Protein AF-A0A099P1V8-F1 (afdb_monomer_lite)

Foldseek 3Di:
DDPPPPPVLPALQKWKKKKKKKWAAADPPQGTFIKIKMWTGHGPDQFIKIWIWGDHPVPPDDIDIDIDTHGVVVVSVVSVVCNVVVVVVDDCPPPDDADRTIDIDMDIDIGDPPPD

Sequence (116 aa):
MSDSFDLNVGSTDTEFYLRFYSGGYKDNVHGHEFLEFDIRHNPGDKFATLRYANQTNYRNEELIRKEVCISLLVLEEILCIVKESQILLESDVFWPKAERESKQEIEIRCGNKKRY

Secondary structure (DSSP, 8-state):
--------TT-TTS-EEEEEEEE----SSS---EEEEEEEE-TT-SSEEEEEEEE--GGGPPPEEEEEEE-HHHHHHHHHHHHHTTGGG--GGGSPPPPSS-EEEEEEEES-----

Structure (mmCIF, N/CA/C/O backbone):
data_AF-A0A099P1V8-F1
#
_entry.id   AF-A0A099P1V8-F1
#
loop_
_atom_site.group_PDB
_atom_site.id
_atom_site.type_symbol
_atom_site.label_atom_id
_atom_site.label_alt_id
_atom_site.label_comp_id
_atom_site.label_asym_id
_atom_site.label_entity_id
_atom_site.label_seq_id
_atom_site.pdbx_PDB_ins_code
_atom_site.Cartn_x
_atom_sit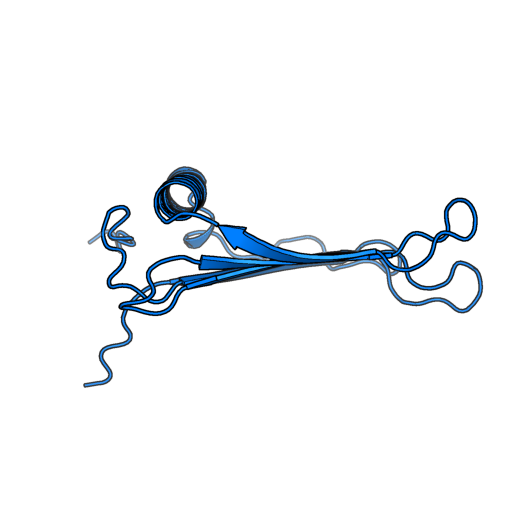e.Cartn_y
_atom_site.Cartn_z
_atom_site.occupancy
_atom_site.B_iso_or_equiv
_atom_site.auth_seq_id
_atom_site.auth_comp_id
_atom_site.auth_asym_id
_atom_site.auth_atom_id
_atom_site.pdbx_PDB_model_num
ATOM 1 N N . MET A 1 1 ? 14.546 6.568 25.897 1.00 36.88 1 MET A N 1
ATOM 2 C CA . MET A 1 1 ? 13.095 6.710 25.678 1.00 36.88 1 MET A CA 1
ATOM 3 C C . MET A 1 1 ? 12.863 6.217 24.272 1.00 36.88 1 MET A C 1
ATOM 5 O O . MET A 1 1 ? 13.328 6.861 23.348 1.00 36.88 1 MET A O 1
ATOM 9 N N . SER A 1 2 ? 12.370 4.990 24.133 1.00 39.12 2 SER A N 1
ATOM 10 C CA . SER A 1 2 ? 12.070 4.401 22.830 1.00 39.12 2 SER A CA 1
ATOM 11 C C . SER A 1 2 ? 10.878 5.149 22.252 1.00 39.12 2 SER A C 1
ATOM 13 O O . SER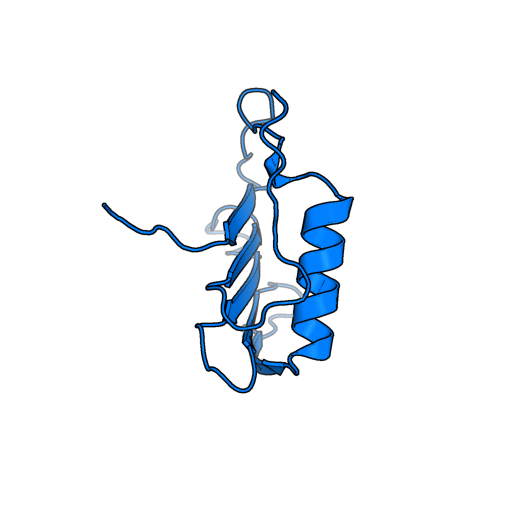 A 1 2 ? 9.818 5.141 22.880 1.00 39.12 2 SER A O 1
ATOM 15 N N . ASP A 1 3 ? 11.054 5.784 21.097 1.00 42.53 3 ASP A N 1
ATOM 16 C CA . ASP A 1 3 ? 9.951 6.274 20.274 1.00 42.53 3 ASP A CA 1
ATOM 17 C C . ASP A 1 3 ? 9.179 5.049 19.763 1.00 42.53 3 ASP A C 1
ATOM 19 O O . ASP A 1 3 ? 9.376 4.556 18.656 1.00 42.53 3 ASP A O 1
ATOM 23 N N . SER A 1 4 ? 8.363 4.474 20.647 1.00 47.19 4 SER A N 1
ATOM 24 C CA . SER A 1 4 ? 7.374 3.467 20.300 1.00 47.19 4 SER A CA 1
ATOM 25 C C . SER A 1 4 ? 6.379 4.164 19.392 1.00 47.19 4 SER A C 1
ATOM 27 O O . SER A 1 4 ? 5.669 5.073 19.830 1.00 47.19 4 SER A O 1
ATOM 29 N N . PHE A 1 5 ? 6.336 3.770 18.121 1.00 56.81 5 PHE A N 1
ATOM 30 C CA . PHE A 1 5 ? 5.177 4.054 17.293 1.00 56.81 5 PHE A CA 1
ATOM 31 C C . PHE A 1 5 ? 4.005 3.295 17.911 1.00 56.81 5 PHE A C 1
ATOM 33 O O . PHE A 1 5 ? 3.738 2.140 17.576 1.00 56.81 5 PHE A O 1
ATOM 40 N N . ASP A 1 6 ? 3.299 3.954 18.827 1.00 55.09 6 ASP A N 1
ATOM 41 C CA . ASP A 1 6 ? 1.997 3.516 19.307 1.00 55.09 6 ASP A CA 1
ATOM 42 C C . ASP A 1 6 ? 0.988 3.762 18.182 1.00 55.09 6 ASP A C 1
ATOM 44 O O . ASP A 1 6 ? 0.096 4.608 18.257 1.00 55.09 6 ASP A O 1
ATOM 48 N N . LEU A 1 7 ? 1.141 2.998 17.096 1.00 59.19 7 LEU A N 1
ATOM 49 C CA . LEU A 1 7 ? 0.016 2.624 16.266 1.00 59.19 7 LEU A CA 1
ATOM 50 C C . LEU A 1 7 ? -0.995 2.031 17.234 1.00 59.19 7 LEU A C 1
ATOM 52 O O . LEU A 1 7 ? -0.788 0.948 17.797 1.00 59.19 7 LEU A O 1
ATOM 56 N N . ASN A 1 8 ? -2.053 2.785 17.496 1.00 60.72 8 ASN A N 1
ATOM 57 C CA . ASN A 1 8 ? -3.173 2.288 18.258 1.00 60.72 8 ASN A CA 1
ATOM 58 C C . ASN A 1 8 ? -3.917 1.325 17.326 1.00 60.72 8 ASN A C 1
ATOM 60 O O . ASN A 1 8 ? -4.872 1.707 16.659 1.00 60.72 8 ASN A O 1
ATOM 64 N N . VAL A 1 9 ? -3.392 0.096 17.217 1.00 52.91 9 VAL A N 1
ATOM 65 C CA . VAL A 1 9 ? -3.807 -0.955 16.264 1.00 52.91 9 VAL A CA 1
ATOM 66 C C . VAL A 1 9 ? -5.287 -1.346 16.421 1.00 52.91 9 VAL A C 1
ATOM 68 O O . VAL A 1 9 ? -5.818 -2.047 15.576 1.00 52.91 9 VAL A O 1
ATOM 71 N N . GLY A 1 10 ? -5.991 -0.842 17.438 1.00 50.97 10 GLY A N 1
ATOM 72 C CA . GLY A 1 10 ? -7.428 -1.057 17.634 1.00 50.97 10 GLY A CA 1
ATOM 73 C C . GLY A 1 10 ? -8.311 0.186 17.503 1.00 50.97 10 GLY A C 1
ATOM 74 O O . GLY A 1 10 ? -9.476 0.121 17.877 1.00 50.97 1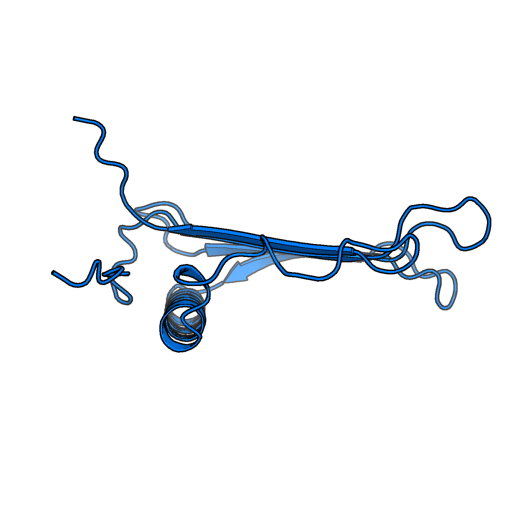0 GLY A O 1
ATOM 75 N N . SER A 1 11 ? -7.791 1.333 17.052 1.00 59.81 11 SER A N 1
ATOM 76 C CA . SER A 1 11 ? -8.586 2.560 16.937 1.00 59.81 11 SER A CA 1
ATOM 77 C C . SER A 1 11 ? -8.812 2.918 15.472 1.00 59.81 11 SER A C 1
ATOM 79 O O . SER A 1 11 ? -7.988 3.563 14.821 1.00 59.81 11 SER A O 1
ATOM 81 N N . THR A 1 12 ? -10.005 2.581 14.985 1.00 62.59 12 THR A N 1
ATOM 82 C CA . THR A 1 12 ? -10.605 3.099 13.740 1.00 62.59 12 THR A CA 1
ATOM 83 C C . THR A 1 12 ? -10.870 4.617 13.796 1.00 62.59 12 THR A C 1
ATOM 85 O O . THR A 1 12 ? -11.531 5.181 12.930 1.00 62.59 12 THR A O 1
ATOM 88 N N . ASP A 1 13 ? -10.373 5.303 14.831 1.00 71.69 13 ASP A N 1
ATOM 89 C CA . ASP A 1 13 ? -10.398 6.761 14.972 1.00 71.69 13 ASP A CA 1
ATOM 90 C C . ASP A 1 13 ? -9.099 7.409 14.468 1.00 71.69 13 ASP A C 1
ATOM 92 O O . ASP A 1 13 ? -8.823 8.575 14.765 1.00 71.69 13 ASP A O 1
ATOM 96 N N . THR A 1 14 ? -8.266 6.663 13.738 1.00 77.12 14 THR A N 1
ATOM 97 C CA . THR A 1 14 ? -6.987 7.150 13.219 1.00 77.12 14 THR A CA 1
ATOM 98 C C . THR A 1 14 ? -6.965 7.155 11.697 1.00 77.12 14 THR A C 1
ATOM 100 O O . THR A 1 14 ? -7.436 6.229 11.043 1.00 77.12 14 THR A O 1
ATOM 103 N N . GLU A 1 15 ? -6.419 8.230 11.123 1.00 88.75 15 GLU A N 1
ATOM 104 C CA . GLU A 1 15 ? -6.168 8.300 9.685 1.00 88.75 15 GLU A CA 1
ATOM 105 C C . GLU A 1 15 ? -5.085 7.282 9.311 1.00 88.75 15 GLU A C 1
ATOM 107 O O . GLU A 1 15 ? -4.014 7.230 9.935 1.00 88.75 15 GLU A O 1
ATOM 112 N N . PHE A 1 16 ? -5.370 6.487 8.281 1.00 91.75 16 PHE A N 1
ATOM 113 C CA . PHE A 1 16 ? -4.441 5.505 7.746 1.00 91.75 16 PHE A CA 1
ATOM 114 C C . PHE A 1 16 ? -4.389 5.558 6.224 1.00 91.75 16 PHE A C 1
ATOM 116 O O . PHE A 1 16 ? -5.410 5.573 5.528 1.00 91.75 16 PHE A O 1
ATOM 123 N N . TYR A 1 17 ? -3.164 5.531 5.713 1.00 95.19 17 TYR A N 1
ATOM 124 C CA . TYR A 1 17 ? -2.877 5.403 4.301 1.00 95.19 17 TYR A CA 1
ATOM 125 C C . TYR A 1 17 ? -1.696 4.468 4.088 1.00 95.19 17 TYR A C 1
ATOM 127 O O . TYR A 1 17 ? -0.641 4.639 4.696 1.00 95.19 17 TYR A O 1
ATOM 135 N N . LEU A 1 18 ? -1.864 3.521 3.175 1.00 96.69 18 LEU A N 1
ATOM 136 C CA . LEU A 1 18 ? -0.789 2.679 2.677 1.00 96.69 18 LEU A CA 1
ATOM 137 C C . LEU A 1 18 ? -0.877 2.634 1.159 1.00 96.69 18 LEU A C 1
ATOM 139 O O . LEU A 1 18 ? -1.953 2.400 0.619 1.00 96.69 18 LEU A O 1
ATOM 143 N N . ARG A 1 19 ? 0.247 2.824 0.475 1.00 98.50 19 ARG A N 1
ATOM 144 C CA . ARG A 1 19 ? 0.379 2.616 -0.966 1.00 98.50 19 ARG A CA 1
ATOM 145 C C . ARG A 1 19 ? 1.606 1.771 -1.240 1.00 98.50 19 ARG A C 1
ATOM 147 O O . ARG A 1 19 ? 2.672 2.023 -0.683 1.00 98.50 19 ARG A O 1
ATOM 154 N N . PHE A 1 20 ? 1.450 0.807 -2.130 1.00 98.31 20 PHE A N 1
ATOM 155 C CA . PHE A 1 20 ? 2.546 0.028 -2.671 1.00 98.31 20 PHE A CA 1
ATOM 156 C C . PHE A 1 20 ? 2.506 0.091 -4.190 1.00 98.31 20 PHE A C 1
ATOM 158 O O . PHE A 1 20 ? 1.455 -0.120 -4.794 1.00 98.31 20 PHE A O 1
ATOM 165 N N . TYR A 1 21 ? 3.660 0.348 -4.790 1.00 97.19 21 TYR A N 1
ATOM 166 C CA . TYR A 1 21 ? 3.871 0.312 -6.228 1.00 97.19 21 TYR A CA 1
ATOM 167 C C . TYR A 1 21 ? 5.065 -0.588 -6.534 1.00 97.19 21 TYR A C 1
ATOM 169 O O . TYR A 1 21 ? 6.119 -0.476 -5.909 1.00 97.19 21 TYR A O 1
ATOM 177 N N . SER A 1 22 ? 4.917 -1.439 -7.542 1.00 94.75 22 SER A N 1
ATOM 178 C CA . SER A 1 22 ? 6.001 -2.213 -8.133 1.00 94.75 22 SER A CA 1
ATOM 179 C C . SER A 1 22 ? 5.864 -2.164 -9.643 1.00 94.75 22 SER A C 1
ATOM 181 O O . SER A 1 22 ? 4.853 -2.600 -10.186 1.00 94.75 22 SER A O 1
ATOM 183 N N . GLY A 1 23 ? 6.873 -1.659 -10.338 1.00 92.88 23 GLY A N 1
ATOM 184 C CA . GLY A 1 23 ? 6.844 -1.583 -11.792 1.00 92.88 23 GLY A CA 1
ATOM 185 C C . GLY A 1 23 ? 8.131 -1.035 -12.381 1.00 92.88 23 GLY A C 1
ATOM 186 O O . GLY A 1 23 ? 8.938 -0.417 -11.687 1.00 92.88 23 GLY A O 1
ATOM 187 N N . GLY A 1 24 ? 8.314 -1.261 -13.675 1.00 84.56 24 GLY A N 1
ATOM 188 C CA . GLY A 1 24 ? 9.438 -0.712 -14.428 1.00 84.56 24 GLY A CA 1
ATOM 189 C C . GLY A 1 24 ? 9.192 0.731 -14.859 1.00 84.56 24 GLY A C 1
ATOM 190 O O . GLY A 1 24 ? 8.108 1.295 -14.676 1.00 84.56 24 GLY A O 1
ATOM 191 N N . TYR A 1 25 ? 10.201 1.341 -15.476 1.00 77.88 25 TYR A N 1
ATOM 192 C CA . TYR A 1 25 ? 9.972 2.551 -16.254 1.00 77.88 25 TYR A CA 1
ATOM 193 C C . TYR A 1 25 ? 9.118 2.208 -17.473 1.00 77.88 25 TYR A C 1
ATOM 195 O O . TYR A 1 25 ? 9.236 1.132 -18.051 1.00 77.88 25 TYR A O 1
ATOM 203 N N . LYS A 1 26 ? 8.287 3.159 -17.899 1.00 76.00 26 LYS A N 1
ATOM 204 C CA . LYS A 1 26 ? 7.627 3.064 -19.197 1.00 76.00 26 LYS A CA 1
ATOM 205 C C . LYS A 1 26 ? 8.687 3.129 -20.293 1.00 76.00 26 LYS A C 1
ATOM 207 O O . LYS A 1 26 ? 9.319 4.174 -20.465 1.00 76.00 26 LYS A O 1
ATOM 212 N N . ASP A 1 27 ? 8.860 2.041 -21.029 1.00 74.62 27 ASP A N 1
ATOM 213 C CA . ASP A 1 27 ? 9.677 2.023 -22.234 1.00 74.62 27 ASP A CA 1
ATOM 214 C C . ASP A 1 27 ? 8.785 2.053 -23.496 1.00 74.62 27 ASP A C 1
ATOM 216 O O . ASP A 1 27 ? 7.556 1.946 -23.435 1.00 74.62 27 ASP A O 1
ATOM 220 N N . ASN A 1 28 ? 9.409 2.265 -24.656 1.00 70.62 28 ASN A N 1
ATOM 221 C CA . ASN A 1 28 ? 8.705 2.317 -25.941 1.00 70.62 28 ASN A CA 1
ATOM 222 C C . ASN A 1 28 ? 8.542 0.935 -26.603 1.00 70.62 28 ASN A C 1
ATOM 224 O O . ASN A 1 28 ? 7.919 0.857 -27.658 1.00 70.62 28 ASN A O 1
ATOM 228 N N . VAL A 1 29 ? 9.146 -0.123 -26.048 1.00 72.81 29 VAL A N 1
ATOM 229 C CA . VAL A 1 29 ? 9.274 -1.446 -26.691 1.00 72.81 29 VAL A CA 1
ATOM 230 C C . VAL A 1 29 ? 8.380 -2.477 -26.004 1.00 72.81 29 VAL A C 1
ATOM 232 O O . VAL A 1 29 ? 7.593 -3.149 -26.662 1.00 72.81 29 VAL A O 1
ATOM 235 N N . HIS A 1 30 ? 8.480 -2.567 -24.686 1.00 69.25 30 HIS A N 1
ATOM 236 C CA . HIS A 1 30 ? 7.729 -3.430 -23.787 1.00 69.25 30 HIS A CA 1
ATOM 237 C C . HIS A 1 30 ? 6.623 -2.686 -23.035 1.00 69.25 30 HIS A C 1
ATOM 239 O O . HIS A 1 30 ? 5.852 -3.340 -22.351 1.00 69.25 30 HIS A O 1
ATOM 245 N N . GLY A 1 31 ? 6.501 -1.360 -23.154 1.00 80.06 31 GLY A N 1
ATOM 246 C CA . GLY A 1 31 ? 5.425 -0.581 -22.541 1.00 80.06 31 GLY A CA 1
ATOM 247 C C . GLY A 1 31 ? 5.667 -0.286 -21.058 1.00 80.06 31 GLY A C 1
ATOM 248 O O . GLY A 1 31 ? 6.797 -0.083 -20.624 1.00 80.06 31 GLY A O 1
ATOM 249 N N . HIS A 1 32 ? 4.594 -0.179 -20.269 1.00 87.50 32 HIS A N 1
ATOM 250 C CA . HIS A 1 32 ? 4.683 0.051 -18.822 1.00 87.50 32 HIS A CA 1
ATOM 251 C C . HIS A 1 32 ? 3.945 -1.053 -18.079 1.00 87.50 32 HIS A C 1
ATOM 253 O O . HIS A 1 32 ? 2.718 -1.063 -18.088 1.00 87.50 32 HIS A O 1
ATOM 259 N N . GLU A 1 33 ? 4.692 -1.965 -17.461 1.00 89.81 33 GLU A N 1
ATOM 260 C CA . GLU A 1 33 ? 4.136 -2.983 -16.570 1.00 89.81 33 GLU A CA 1
ATOM 261 C C . GLU A 1 33 ? 4.270 -2.538 -15.118 1.00 89.81 33 GLU A C 1
ATOM 263 O O . GLU A 1 33 ? 5.344 -2.106 -14.677 1.00 89.81 33 GLU A O 1
ATOM 268 N N . PHE A 1 34 ? 3.168 -2.625 -14.379 1.00 93.31 34 PHE A N 1
ATOM 269 C CA . PHE A 1 34 ? 3.145 -2.274 -12.969 1.00 93.31 34 PHE A CA 1
ATOM 270 C C . PHE A 1 34 ? 1.992 -2.946 -12.229 1.00 93.31 34 PHE A C 1
ATOM 272 O O . PHE A 1 34 ? 0.937 -3.237 -12.789 1.00 93.31 34 PHE A O 1
ATOM 279 N N . LEU A 1 35 ? 2.185 -3.088 -10.925 1.00 95.69 35 LEU A N 1
ATOM 280 C CA . LEU A 1 35 ? 1.163 -3.391 -9.942 1.00 95.69 35 LEU A CA 1
ATOM 281 C C . LEU A 1 35 ? 1.171 -2.277 -8.898 1.00 95.69 35 LEU A C 1
ATOM 283 O O . LEU A 1 35 ? 2.217 -1.932 -8.349 1.00 95.69 35 LEU A O 1
ATOM 287 N N . GLU A 1 36 ? 0.000 -1.725 -8.616 1.00 98.00 36 GLU A N 1
ATOM 288 C CA . GLU A 1 36 ? -0.191 -0.718 -7.583 1.00 98.00 36 GLU A CA 1
ATOM 289 C C . GLU A 1 36 ? -1.450 -1.022 -6.779 1.00 98.00 36 GLU A C 1
ATOM 291 O O . GLU A 1 36 ? -2.490 -1.394 -7.327 1.00 98.00 36 GLU A O 1
ATOM 296 N N . PHE A 1 37 ? -1.368 -0.831 -5.468 1.00 98.56 37 PHE A N 1
ATOM 297 C CA . PHE A 1 37 ? -2.554 -0.747 -4.636 1.00 98.56 37 PHE A CA 1
ATOM 298 C C . PHE A 1 37 ? -2.401 0.324 -3.569 1.00 98.56 37 PHE A C 1
ATOM 300 O O . PHE A 1 37 ? -1.297 0.613 -3.104 1.00 98.56 37 PHE A O 1
ATOM 307 N N . ASP A 1 38 ? -3.531 0.890 -3.160 1.00 98.50 38 ASP A N 1
ATOM 308 C CA . ASP A 1 38 ? -3.590 1.764 -2.003 1.00 98.50 38 ASP A CA 1
ATOM 309 C C . ASP A 1 38 ? -4.808 1.487 -1.130 1.00 98.50 38 ASP A C 1
ATOM 311 O O . ASP A 1 38 ? -5.878 1.118 -1.616 1.00 98.50 38 ASP A O 1
ATOM 315 N N . ILE A 1 39 ? -4.616 1.665 0.172 1.00 97.94 39 ILE A N 1
ATOM 316 C CA . ILE A 1 39 ? -5.624 1.519 1.214 1.00 97.94 39 ILE A CA 1
ATOM 317 C C . ILE A 1 39 ? -5.742 2.857 1.927 1.00 97.94 39 ILE A C 1
ATOM 319 O O . ILE A 1 39 ? -4.739 3.432 2.349 1.00 97.94 39 ILE A O 1
ATOM 323 N N . ARG A 1 40 ? -6.973 3.349 2.055 1.00 96.12 40 ARG A N 1
ATOM 324 C CA . ARG A 1 40 ? -7.302 4.628 2.693 1.00 96.12 40 ARG A CA 1
ATOM 325 C C . ARG A 1 40 ? -8.403 4.444 3.718 1.00 96.12 40 ARG A C 1
ATOM 327 O O . ARG A 1 40 ? -9.432 3.842 3.412 1.00 96.12 40 ARG A O 1
ATOM 334 N N . HIS A 1 41 ? -8.210 5.024 4.890 1.00 94.44 41 HIS A N 1
ATOM 335 C CA . HIS A 1 41 ? -9.215 5.096 5.938 1.00 94.44 41 HIS A CA 1
ATOM 336 C C . HIS A 1 41 ? -9.129 6.449 6.644 1.00 94.44 41 HIS A C 1
ATOM 338 O O . HIS A 1 41 ? -8.040 6.854 7.058 1.00 94.44 41 HIS A O 1
ATOM 344 N N . ASN A 1 42 ? -10.263 7.139 6.779 1.00 91.12 42 ASN A N 1
ATOM 345 C CA . ASN A 1 42 ? -10.359 8.357 7.575 1.00 91.12 42 ASN A CA 1
ATOM 346 C C . ASN A 1 42 ? -11.079 8.073 8.902 1.00 91.12 42 ASN A C 1
ATOM 348 O O . ASN A 1 42 ? -11.945 7.195 8.954 1.00 91.12 42 ASN A O 1
ATOM 352 N N . PRO A 1 43 ? -10.796 8.857 9.958 1.00 87.81 43 PRO A N 1
ATOM 353 C CA . PRO A 1 43 ? -11.508 8.744 11.224 1.00 87.81 43 PRO A CA 1
ATOM 354 C C . PRO A 1 43 ? -13.026 8.867 11.048 1.00 87.81 43 PRO A C 1
ATOM 356 O O . PRO A 1 43 ? -13.519 9.822 10.445 1.00 87.81 43 PRO A O 1
ATOM 359 N N . GLY A 1 44 ? -13.768 7.915 11.615 1.00 86.94 44 GLY A N 1
ATOM 360 C CA . GLY A 1 44 ? -15.232 7.870 11.544 1.00 86.94 44 GLY A CA 1
ATOM 361 C C . GLY A 1 44 ? -15.799 7.149 10.315 1.00 86.94 44 GLY A C 1
ATOM 362 O O . GLY A 1 44 ? -17.017 6.956 10.243 1.00 86.94 44 GLY A O 1
ATOM 363 N N . ASP A 1 45 ? -14.954 6.705 9.379 1.00 91.62 45 ASP A N 1
ATOM 364 C CA . ASP A 1 45 ? -15.396 5.865 8.270 1.00 91.62 45 ASP A CA 1
ATOM 365 C C . ASP A 1 45 ? -15.812 4.4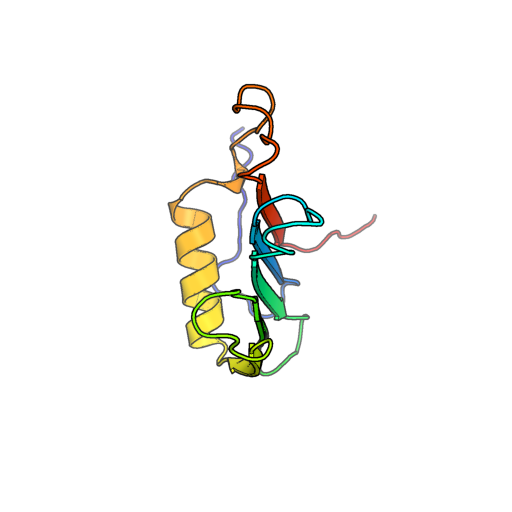72 8.776 1.00 91.62 45 ASP A C 1
ATOM 367 O O . ASP A 1 45 ? -15.198 3.880 9.661 1.00 91.62 45 ASP A O 1
ATOM 371 N N . LYS A 1 46 ? -16.863 3.901 8.179 1.00 93.44 46 LYS A N 1
ATOM 372 C CA . LYS A 1 46 ? -17.350 2.549 8.529 1.00 93.44 46 LYS A CA 1
ATOM 373 C C . LYS A 1 46 ? -16.558 1.421 7.858 1.00 93.44 46 LYS A C 1
ATOM 375 O O . LYS A 1 46 ? -16.801 0.250 8.138 1.00 93.44 46 LYS A O 1
ATOM 380 N N . PHE A 1 47 ? -15.685 1.768 6.919 1.00 94.31 47 PHE A N 1
ATOM 381 C CA . PHE A 1 47 ? -14.879 0.861 6.110 1.00 94.31 47 PHE A CA 1
ATOM 382 C C . PHE A 1 47 ? -13.615 1.588 5.640 1.00 94.31 47 PHE A C 1
ATOM 384 O O . PHE A 1 47 ? -13.526 2.813 5.728 1.00 94.31 47 PHE A O 1
ATOM 391 N N . ALA A 1 48 ? -12.645 0.846 5.113 1.00 95.75 48 ALA A N 1
ATOM 392 C CA . ALA A 1 48 ? -11.536 1.425 4.361 1.00 95.75 48 ALA A CA 1
ATOM 393 C C . ALA A 1 48 ? -11.748 1.198 2.862 1.00 95.75 48 ALA A C 1
ATOM 395 O O . ALA A 1 48 ? -12.406 0.241 2.450 1.00 95.75 48 ALA A O 1
ATOM 396 N N . THR A 1 49 ? -11.198 2.078 2.034 1.00 98.12 49 THR A N 1
ATOM 397 C CA . THR A 1 49 ? -11.220 1.91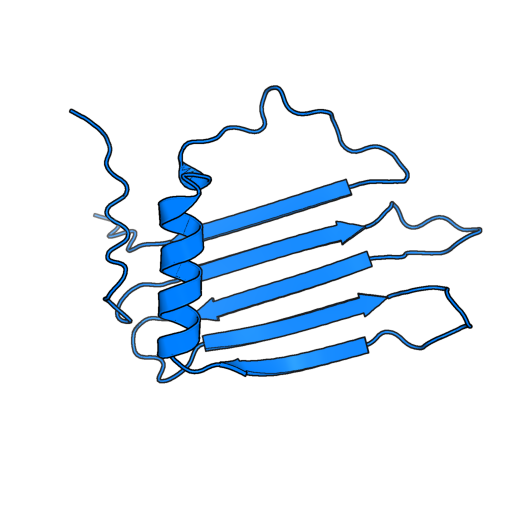9 0.577 1.00 98.12 49 THR A CA 1
ATOM 398 C C . THR A 1 49 ? -9.911 1.291 0.132 1.00 98.12 49 THR A C 1
ATOM 400 O O . THR A 1 49 ? -8.849 1.821 0.452 1.00 98.12 49 THR A O 1
ATOM 403 N N . LEU A 1 50 ? -9.986 0.190 -0.615 1.00 98.50 50 LEU A N 1
ATOM 404 C CA . LEU A 1 50 ? -8.851 -0.423 -1.297 1.00 98.50 50 LEU A CA 1
ATOM 405 C C . LEU A 1 50 ? -9.005 -0.208 -2.799 1.00 98.50 50 LEU A C 1
ATOM 407 O O . LEU A 1 50 ? -10.025 -0.574 -3.387 1.00 98.50 50 LEU A O 1
ATOM 411 N N . ARG A 1 51 ? -7.973 0.350 -3.425 1.00 98.69 51 ARG A N 1
ATOM 412 C CA . ARG A 1 51 ? -7.875 0.482 -4.880 1.00 98.69 51 ARG A CA 1
ATOM 413 C C . ARG A 1 51 ? -6.706 -0.338 -5.381 1.00 98.69 51 ARG A C 1
ATOM 415 O O . ARG A 1 51 ? -5.653 -0.367 -4.756 1.00 98.69 51 ARG A O 1
ATOM 422 N N . TYR A 1 52 ? -6.913 -1.001 -6.506 1.00 98.44 52 TYR A N 1
ATOM 423 C CA . TYR A 1 52 ? -5.950 -1.882 -7.143 1.00 98.44 52 TYR A CA 1
ATOM 424 C C . TYR A 1 52 ? -5.867 -1.555 -8.628 1.00 98.44 52 TYR A C 1
ATOM 426 O O . TYR A 1 52 ? -6.897 -1.417 -9.297 1.00 98.44 52 TYR A O 1
ATOM 434 N N . ALA A 1 53 ? -4.645 -1.469 -9.136 1.00 97.75 53 ALA A N 1
ATOM 435 C CA . ALA A 1 53 ? -4.334 -1.324 -10.542 1.00 97.75 53 ALA A CA 1
ATOM 436 C C . ALA A 1 53 ? -3.230 -2.315 -10.926 1.00 97.75 53 ALA A C 1
ATOM 438 O O . ALA A 1 53 ? -2.204 -2.401 -10.256 1.00 97.75 53 ALA A O 1
ATOM 439 N N . ASN A 1 54 ? -3.430 -3.051 -12.013 1.00 95.56 54 ASN A N 1
ATOM 440 C CA . ASN A 1 54 ? -2.413 -3.940 -12.562 1.00 95.56 54 ASN A CA 1
ATOM 441 C C . ASN A 1 54 ? -2.403 -3.844 -14.084 1.00 95.56 54 ASN A C 1
ATOM 443 O O . ASN A 1 54 ? -3.419 -4.111 -14.730 1.00 95.56 54 ASN A O 1
ATOM 447 N N . GLN A 1 55 ? -1.262 -3.423 -14.623 1.00 91.38 55 GLN A N 1
ATOM 448 C CA . GLN A 1 55 ? -0.984 -3.403 -16.047 1.00 91.38 55 GLN A CA 1
ATOM 449 C C . GLN A 1 55 ? 0.094 -4.431 -16.361 1.00 91.38 55 GLN A C 1
ATOM 451 O O . GLN A 1 55 ? 1.228 -4.306 -15.895 1.00 91.38 55 GLN A O 1
ATOM 456 N N . THR A 1 56 ? -0.244 -5.379 -17.225 1.00 85.81 56 THR A N 1
ATOM 457 C CA . THR A 1 56 ? 0.704 -6.338 -17.790 1.00 85.81 56 THR A CA 1
ATOM 458 C C . THR A 1 56 ? 0.573 -6.328 -19.300 1.00 85.81 56 THR A C 1
ATOM 460 O O . THR A 1 56 ? -0.537 -6.332 -19.821 1.00 85.81 56 THR A O 1
ATOM 463 N N . ASN A 1 57 ? 1.690 -6.402 -20.015 1.00 79.06 57 ASN A N 1
ATOM 464 C CA . ASN A 1 57 ? 1.697 -6.578 -21.467 1.00 79.06 57 ASN A CA 1
ATOM 465 C C . ASN A 1 57 ? 1.634 -8.060 -21.862 1.00 79.06 57 ASN A C 1
ATOM 467 O O . ASN A 1 57 ? 1.630 -8.411 -23.044 1.00 79.06 57 ASN A O 1
ATOM 471 N N . TYR A 1 58 ? 1.527 -8.950 -20.872 1.00 73.50 58 TYR A N 1
ATOM 472 C CA . TYR A 1 58 ? 1.192 -10.343 -21.093 1.00 73.50 58 TYR A CA 1
ATOM 473 C C . TYR A 1 58 ? -0.165 -10.458 -21.802 1.00 73.50 58 TYR A C 1
ATOM 475 O O . TYR A 1 58 ? -1.178 -9.937 -21.343 1.00 73.50 58 TYR A O 1
ATOM 483 N N . ARG A 1 59 ? -0.169 -11.145 -22.952 1.00 77.31 59 ARG A N 1
ATOM 484 C CA . ARG A 1 59 ? -1.368 -11.472 -23.750 1.00 77.31 59 ARG A CA 1
ATOM 485 C C . ARG A 1 59 ? -2.225 -10.281 -24.203 1.00 77.31 59 ARG A C 1
ATOM 487 O O . ARG A 1 59 ? -3.380 -10.494 -24.561 1.00 77.31 59 ARG A O 1
ATOM 494 N N . ASN A 1 60 ? -1.664 -9.071 -24.273 1.00 73.94 60 ASN A N 1
ATOM 495 C CA . ASN A 1 60 ? -2.415 -7.850 -24.600 1.00 73.94 60 ASN A CA 1
ATOM 496 C C . ASN A 1 60 ? -3.653 -7.662 -23.703 1.00 73.94 60 ASN A C 1
ATOM 498 O O . ASN A 1 60 ? -4.711 -7.248 -24.179 1.00 73.94 60 ASN A O 1
ATOM 502 N N . GLU A 1 61 ? -3.541 -8.016 -22.422 1.00 80.69 61 GLU A N 1
ATOM 503 C CA . GLU A 1 61 ? -4.619 -7.796 -21.464 1.00 80.69 61 GLU A CA 1
ATOM 504 C C . GLU A 1 61 ? -4.810 -6.293 -21.199 1.00 80.69 61 GLU A C 1
ATOM 506 O O . GLU A 1 61 ? -3.874 -5.494 -21.253 1.00 80.69 61 GLU A O 1
ATOM 511 N N . GLU A 1 62 ? -6.057 -5.885 -20.964 1.00 86.12 62 GLU A N 1
ATOM 512 C CA . GLU A 1 62 ? -6.359 -4.507 -20.586 1.00 86.12 62 GLU A CA 1
ATOM 513 C C . GLU A 1 62 ? -5.985 -4.253 -19.120 1.00 86.12 62 GLU A C 1
ATOM 515 O O . GLU A 1 62 ? -6.075 -5.141 -18.271 1.00 86.12 62 GLU A O 1
ATOM 520 N N . LEU A 1 63 ? -5.641 -3.000 -18.806 1.00 91.19 63 LEU A N 1
ATOM 521 C CA . LEU A 1 63 ? -5.361 -2.551 -17.443 1.00 91.19 63 LEU A CA 1
ATOM 522 C C . LEU A 1 63 ? -6.523 -2.900 -16.500 1.00 91.19 63 LEU A C 1
ATOM 524 O O . LEU A 1 63 ? -7.624 -2.351 -16.600 1.00 91.19 63 LEU A O 1
ATOM 528 N N . ILE A 1 64 ? -6.240 -3.749 -15.515 1.00 94.69 64 ILE A N 1
ATOM 529 C CA . ILE A 1 64 ? -7.198 -4.121 -14.481 1.00 94.69 64 ILE A CA 1
ATOM 530 C C . ILE A 1 64 ? -7.235 -3.011 -13.437 1.00 94.69 64 ILE A C 1
ATOM 532 O O . ILE A 1 64 ? -6.222 -2.702 -12.816 1.00 94.69 64 ILE A O 1
ATOM 536 N N . ARG A 1 65 ? -8.422 -2.441 -13.201 1.00 97.31 65 ARG A N 1
ATOM 537 C CA . ARG A 1 65 ? -8.686 -1.507 -12.098 1.00 97.31 65 ARG A CA 1
ATOM 538 C C . ARG A 1 65 ? -9.854 -1.993 -11.265 1.00 97.31 65 ARG A C 1
ATOM 540 O O . ARG A 1 65 ? -10.908 -2.328 -11.811 1.00 97.31 65 ARG A O 1
ATOM 547 N N . LYS A 1 66 ? -9.673 -2.025 -9.949 1.00 98.19 66 LYS A N 1
ATOM 548 C CA . LYS A 1 66 ? -10.717 -2.386 -8.988 1.00 98.19 66 LYS A CA 1
ATOM 549 C C . LYS A 1 66 ? -10.685 -1.430 -7.809 1.00 98.19 66 LYS A C 1
ATOM 551 O O . LYS A 1 66 ? -9.618 -1.038 -7.351 1.00 98.19 66 LYS A O 1
ATOM 556 N N . GLU A 1 67 ? -11.867 -1.089 -7.326 1.00 98.38 67 GLU A N 1
ATOM 557 C CA . GLU A 1 67 ? -12.071 -0.330 -6.100 1.00 98.38 67 GLU A CA 1
ATOM 558 C C . GLU A 1 67 ? -13.095 -1.085 -5.262 1.00 98.38 67 GLU A C 1
ATOM 560 O O . GLU A 1 67 ? -14.137 -1.500 -5.776 1.00 98.38 67 GLU A O 1
ATOM 565 N N . VAL A 1 68 ? -12.762 -1.325 -3.998 1.00 98.19 68 VAL A N 1
ATOM 566 C CA . VAL A 1 68 ? -13.598 -2.083 -3.069 1.00 98.19 68 VAL A CA 1
ATOM 567 C C . VAL A 1 68 ? -13.576 -1.442 -1.688 1.00 98.19 68 VAL A C 1
ATOM 569 O O . VAL A 1 68 ? -12.590 -0.832 -1.274 1.00 98.19 68 VAL A O 1
ATOM 572 N N . CYS A 1 69 ? -14.671 -1.616 -0.955 1.00 98.06 69 CYS A N 1
ATOM 573 C CA . CYS A 1 69 ? -14.726 -1.324 0.471 1.00 98.06 69 CYS A CA 1
ATOM 574 C C . CYS A 1 69 ? -14.276 -2.574 1.235 1.00 98.06 69 CYS A C 1
ATOM 576 O O . CYS A 1 69 ? -14.841 -3.650 1.031 1.00 98.06 69 CYS A O 1
ATOM 578 N N . ILE A 1 70 ? -13.287 -2.440 2.112 1.00 96.88 70 ILE A N 1
ATOM 579 C CA . ILE A 1 70 ? -12.845 -3.509 3.014 1.00 96.88 70 ILE A CA 1
ATOM 580 C C . ILE A 1 70 ? -13.344 -3.228 4.432 1.00 96.88 70 ILE A C 1
ATOM 582 O O . ILE A 1 70 ? -13.455 -2.072 4.851 1.00 96.88 70 ILE A O 1
ATOM 586 N N . SER A 1 71 ? -13.682 -4.285 5.171 1.00 96.00 71 SER A N 1
ATOM 587 C CA . SER A 1 71 ? -14.160 -4.142 6.546 1.00 96.00 71 SER A CA 1
ATOM 588 C C . SER A 1 71 ? -13.053 -3.626 7.466 1.00 96.00 71 SER A C 1
ATOM 590 O O . SER A 1 71 ? -11.864 -3.803 7.194 1.00 96.00 71 SER A O 1
ATOM 592 N N . LEU A 1 72 ? -13.453 -3.025 8.587 1.00 92.62 72 LEU A N 1
ATOM 593 C CA . LEU A 1 72 ? -12.508 -2.552 9.601 1.00 92.62 72 LEU A CA 1
ATOM 594 C C . LEU A 1 72 ? -11.673 -3.704 10.186 1.00 92.62 72 LEU A C 1
ATOM 596 O O . LEU A 1 72 ? -10.497 -3.505 10.442 1.00 92.62 72 LEU A O 1
ATOM 600 N N . LEU A 1 73 ? -12.214 -4.928 10.245 1.00 93.38 73 LEU A N 1
ATOM 601 C CA . LEU A 1 73 ? -11.451 -6.125 10.626 1.00 93.38 73 LEU A CA 1
ATOM 602 C C . LEU A 1 73 ? -10.272 -6.405 9.675 1.00 93.38 73 LEU A C 1
ATOM 604 O O . LEU A 1 73 ? -9.197 -6.795 10.116 1.00 93.38 73 LEU A O 1
ATOM 608 N N . VAL A 1 74 ? -10.452 -6.204 8.362 1.00 95.06 74 VAL A N 1
ATOM 609 C CA . VAL A 1 74 ? -9.344 -6.350 7.401 1.00 95.06 74 VAL A CA 1
ATOM 610 C C . VAL A 1 74 ? -8.324 -5.226 7.581 1.00 95.06 74 VAL A C 1
ATOM 612 O O . VAL A 1 74 ? -7.125 -5.471 7.502 1.00 95.06 74 VAL A O 1
ATOM 615 N N . LEU A 1 75 ? -8.782 -3.997 7.835 1.00 93.00 75 LEU A N 1
ATOM 616 C CA . LEU A 1 75 ? -7.892 -2.869 8.110 1.00 93.00 75 LEU A CA 1
ATOM 617 C C . LEU A 1 75 ? -7.050 -3.097 9.379 1.00 93.00 75 LEU A C 1
ATOM 619 O O . LEU A 1 75 ? -5.850 -2.836 9.355 1.00 93.00 75 LEU A O 1
ATOM 623 N N . GLU A 1 76 ? -7.661 -3.591 10.456 1.00 91.44 76 GLU A N 1
ATOM 624 C CA . GLU A 1 76 ? -6.990 -3.925 11.720 1.00 91.44 76 GLU A CA 1
ATOM 625 C C . GLU A 1 76 ? -5.846 -4.923 11.504 1.00 91.44 76 GLU A C 1
ATOM 627 O O . GLU A 1 76 ? -4.736 -4.704 11.991 1.00 91.44 76 GLU A O 1
ATOM 632 N N . GLU A 1 77 ? -6.069 -5.968 10.704 1.00 93.81 77 GLU A N 1
ATOM 633 C CA . GLU A 1 77 ? -5.025 -6.947 10.382 1.00 93.81 77 GLU A CA 1
ATOM 634 C C . GLU A 1 77 ? -3.874 -6.322 9.579 1.00 93.81 77 GLU A C 1
ATOM 636 O O . GLU A 1 77 ? -2.701 -6.583 9.839 1.00 93.81 77 GLU A O 1
ATOM 641 N N . ILE A 1 78 ? -4.179 -5.426 8.638 1.00 93.44 78 ILE A N 1
ATOM 642 C CA . ILE A 1 78 ? -3.152 -4.711 7.868 1.00 93.44 78 ILE A CA 1
ATOM 643 C C . ILE A 1 78 ? -2.313 -3.810 8.783 1.00 93.44 78 ILE A C 1
ATOM 645 O O . ILE A 1 78 ? -1.089 -3.769 8.650 1.00 93.44 78 ILE A O 1
ATOM 649 N N . LEU A 1 79 ? -2.941 -3.122 9.740 1.00 90.94 79 LEU A N 1
ATOM 650 C CA . LEU A 1 79 ? -2.236 -2.345 10.763 1.00 90.94 79 LEU A CA 1
ATOM 651 C C . LEU A 1 79 ? -1.352 -3.238 11.644 1.00 90.94 79 LEU A C 1
ATOM 653 O O . LEU A 1 79 ? -0.238 -2.833 11.987 1.00 90.94 79 LEU A O 1
ATOM 657 N N . CYS A 1 80 ? -1.822 -4.444 11.977 1.00 91.06 80 CYS A N 1
ATOM 658 C CA . CYS A 1 80 ? -1.046 -5.438 12.711 1.00 91.06 80 CYS A CA 1
ATOM 659 C C . CYS A 1 80 ? 0.216 -5.837 11.934 1.00 91.06 80 CYS A C 1
ATOM 661 O O . CYS A 1 80 ? 1.319 -5.678 12.452 1.00 91.06 80 CYS A O 1
ATOM 663 N N . ILE A 1 81 ? 0.081 -6.211 10.655 1.00 94.50 81 ILE A N 1
ATOM 664 C CA . ILE A 1 81 ? 1.208 -6.563 9.773 1.00 94.50 81 ILE A CA 1
ATOM 665 C C . ILE A 1 81 ? 2.222 -5.409 9.676 1.00 94.50 81 ILE A C 1
ATOM 667 O O . ILE A 1 81 ? 3.432 -5.615 9.805 1.00 94.50 81 ILE A O 1
ATOM 671 N N . VAL A 1 82 ? 1.749 -4.171 9.486 1.00 91.94 82 VAL A N 1
ATOM 672 C CA . VAL A 1 82 ? 2.620 -2.982 9.433 1.00 91.94 82 VAL A CA 1
ATOM 673 C C . VAL A 1 82 ? 3.380 -2.793 10.748 1.00 91.94 82 VAL A C 1
ATOM 675 O O . VAL A 1 82 ? 4.579 -2.521 10.724 1.00 91.94 82 VAL A O 1
ATOM 678 N N . LYS A 1 83 ? 2.720 -2.971 11.896 1.00 89.06 83 LYS A N 1
ATOM 679 C CA . LYS A 1 83 ? 3.364 -2.857 13.208 1.00 89.06 83 LYS A CA 1
ATOM 680 C C . LYS A 1 83 ? 4.381 -3.974 13.454 1.00 89.06 83 LYS A C 1
ATOM 682 O O . LYS A 1 83 ? 5.501 -3.687 13.868 1.00 89.06 83 LYS A O 1
ATOM 687 N N . GLU A 1 84 ? 4.007 -5.226 13.203 1.00 92.62 84 GLU A N 1
ATOM 688 C CA . GLU A 1 84 ? 4.852 -6.401 13.448 1.00 92.62 84 GLU A CA 1
ATOM 689 C C . GLU A 1 84 ? 6.097 -6.425 12.559 1.00 92.62 84 GLU A C 1
ATOM 691 O O . GLU A 1 84 ? 7.177 -6.790 13.023 1.00 92.62 84 GLU A O 1
ATOM 696 N N . SER A 1 85 ? 5.969 -5.973 11.307 1.00 94.75 85 SER A N 1
ATOM 697 C CA . SER A 1 85 ? 7.098 -5.853 10.376 1.00 94.75 85 SER A CA 1
ATOM 698 C C . SER A 1 85 ? 8.124 -4.792 10.776 1.00 94.75 85 SER A C 1
ATOM 700 O O . SER A 1 85 ? 9.223 -4.795 10.231 1.00 94.75 85 SER A O 1
ATOM 702 N N . GLN A 1 86 ? 7.776 -3.877 11.692 1.00 92.19 86 GLN A N 1
ATOM 703 C CA . GLN A 1 86 ? 8.620 -2.754 12.117 1.00 92.19 86 GLN A CA 1
ATOM 704 C C . GLN A 1 86 ? 9.075 -1.837 10.969 1.00 92.19 86 GLN A C 1
ATOM 706 O O . GLN A 1 86 ? 9.973 -1.022 11.156 1.00 92.19 86 GLN A O 1
ATOM 711 N N . ILE A 1 87 ? 8.419 -1.896 9.804 1.00 92.19 87 ILE A N 1
ATOM 712 C CA . ILE A 1 87 ? 8.827 -1.166 8.594 1.00 92.19 87 ILE A CA 1
ATOM 713 C C . ILE A 1 87 ? 8.903 0.357 8.794 1.00 92.19 87 ILE A C 1
ATOM 715 O O . ILE A 1 87 ? 9.663 1.039 8.117 1.00 92.19 87 ILE A O 1
ATOM 719 N N . LEU A 1 88 ? 8.148 0.901 9.752 1.00 89.81 88 LEU A N 1
ATOM 720 C CA . LEU A 1 88 ? 8.171 2.326 10.103 1.00 89.81 88 LEU A CA 1
ATOM 721 C C . LEU A 1 88 ? 9.453 2.771 10.826 1.00 89.81 88 LEU A C 1
ATOM 723 O O . LEU A 1 88 ? 9.686 3.971 10.953 1.00 89.81 88 LEU A O 1
ATOM 727 N N . LEU A 1 89 ? 10.259 1.828 11.321 1.00 89.44 89 LEU A N 1
ATOM 728 C CA . LEU A 1 89 ? 11.559 2.088 11.947 1.00 89.44 89 LEU A CA 1
ATOM 729 C C . LEU A 1 89 ? 12.709 2.077 10.931 1.00 89.44 89 LEU A C 1
ATOM 731 O O . LEU A 1 89 ? 13.833 2.442 11.275 1.00 89.44 89 LEU A O 1
ATOM 735 N N . GLU A 1 90 ? 12.436 1.652 9.698 1.00 92.69 90 GLU A N 1
ATOM 736 C CA . GLU A 1 90 ? 13.441 1.471 8.658 1.00 92.69 90 GLU A CA 1
ATOM 737 C C . GLU A 1 90 ? 13.688 2.747 7.848 1.00 92.69 90 GLU A C 1
ATOM 739 O O . GLU A 1 90 ? 12.863 3.662 7.777 1.00 92.69 90 GLU A O 1
ATOM 744 N N . SER A 1 91 ? 14.852 2.795 7.200 1.00 93.19 91 SER A N 1
ATOM 745 C CA . SER A 1 91 ? 15.236 3.870 6.288 1.00 93.19 91 SER A CA 1
ATOM 746 C C . SER A 1 91 ? 15.822 3.303 4.999 1.00 93.19 91 SER A C 1
ATOM 748 O O . SER A 1 91 ? 16.668 2.409 5.021 1.00 93.19 91 SER A O 1
ATOM 750 N N . ASP A 1 92 ? 15.414 3.875 3.868 1.00 93.94 92 ASP A N 1
ATOM 751 C CA . ASP A 1 92 ? 15.849 3.484 2.526 1.00 93.94 92 ASP A CA 1
ATOM 752 C C . ASP A 1 92 ? 17.189 4.113 2.098 1.00 93.94 92 ASP A C 1
ATOM 754 O O . ASP A 1 92 ? 17.658 3.878 0.986 1.00 93.94 92 ASP A O 1
ATOM 758 N N . VAL A 1 93 ? 17.858 4.872 2.978 1.00 94.56 93 VAL A N 1
ATOM 759 C CA . VAL A 1 93 ? 19.109 5.605 2.681 1.00 94.56 93 VAL A CA 1
ATOM 760 C C . VAL A 1 93 ? 20.213 4.704 2.113 1.00 94.56 93 VAL A C 1
ATOM 762 O O . VAL A 1 93 ? 21.031 5.160 1.311 1.00 94.56 93 VAL A O 1
ATOM 765 N N . PHE A 1 94 ? 20.235 3.431 2.510 1.00 94.00 94 PHE A N 1
ATOM 766 C CA . PHE A 1 94 ? 21.223 2.446 2.059 1.00 94.00 94 PHE A CA 1
ATOM 767 C C . PHE A 1 94 ? 20.640 1.369 1.137 1.00 94.00 94 PHE A C 1
ATOM 769 O O . PHE A 1 94 ? 21.323 0.390 0.835 1.00 94.00 94 PHE A O 1
ATOM 776 N N . TRP A 1 95 ? 19.390 1.517 0.696 1.00 92.56 95 TRP A N 1
ATOM 777 C CA . TRP A 1 95 ? 18.775 0.557 -0.213 1.00 92.56 95 TRP A CA 1
ATOM 778 C C . TRP A 1 95 ? 19.322 0.724 -1.637 1.00 92.56 95 TRP A C 1
ATOM 780 O O . TRP A 1 95 ? 19.762 1.816 -2.022 1.00 92.56 95 TRP A O 1
ATOM 790 N N . PRO A 1 96 ? 19.310 -0.348 -2.450 1.00 91.62 96 PRO A N 1
ATOM 791 C CA . PRO A 1 96 ? 19.611 -0.240 -3.867 1.00 91.62 96 PRO A CA 1
ATOM 792 C C . PRO A 1 96 ? 18.715 0.810 -4.524 1.00 91.62 96 PRO A C 1
ATOM 794 O O . PRO A 1 96 ? 17.507 0.861 -4.288 1.00 91.62 96 PRO A O 1
ATOM 797 N N . LYS A 1 97 ? 19.307 1.657 -5.367 1.00 87.94 97 LYS A N 1
ATOM 798 C CA . LYS A 1 97 ? 18.521 2.606 -6.155 1.00 87.94 97 LYS A CA 1
ATOM 799 C C . LYS A 1 97 ? 17.673 1.840 -7.161 1.00 87.94 97 LYS A C 1
ATOM 801 O O . LYS A 1 97 ? 18.129 0.844 -7.713 1.00 87.94 97 LYS A O 1
ATOM 806 N N . ALA A 1 98 ? 16.478 2.357 -7.430 1.00 85.31 98 ALA A N 1
ATOM 807 C CA . ALA A 1 98 ? 15.624 1.827 -8.481 1.00 85.31 98 ALA A CA 1
ATOM 808 C C . ALA A 1 98 ? 16.385 1.744 -9.812 1.00 85.31 98 ALA A C 1
ATOM 810 O O . ALA A 1 98 ? 17.051 2.702 -10.225 1.00 85.31 98 ALA A O 1
ATOM 811 N N . GLU A 1 99 ? 16.256 0.606 -10.482 1.00 80.88 99 GLU A N 1
ATOM 812 C CA . GLU A 1 99 ? 16.802 0.392 -11.814 1.00 80.88 99 GLU A CA 1
ATOM 813 C C . GLU A 1 99 ? 15.733 0.674 -12.876 1.00 80.88 99 GLU A C 1
ATOM 815 O O . GLU A 1 99 ? 14.543 0.807 -12.586 1.00 80.88 99 GLU A O 1
ATOM 820 N N . ARG A 1 100 ? 16.147 0.767 -14.144 1.00 75.25 100 ARG A N 1
ATOM 821 C CA . ARG A 1 100 ? 15.230 1.032 -15.268 1.00 75.25 100 ARG A CA 1
ATOM 822 C C . ARG A 1 100 ? 14.091 0.015 -15.384 1.00 75.25 100 ARG A C 1
ATOM 824 O O . ARG A 1 100 ? 13.000 0.366 -15.821 1.00 75.25 100 ARG A O 1
ATOM 831 N N . GLU A 1 101 ? 14.344 -1.226 -15.003 1.00 75.81 101 GLU A N 1
ATOM 832 C CA . GLU A 1 101 ? 13.392 -2.329 -15.151 1.00 75.81 101 GLU A CA 1
ATOM 833 C C . GLU A 1 101 ? 12.687 -2.668 -13.833 1.00 75.81 101 GLU A C 1
ATOM 835 O O . GLU A 1 101 ? 11.684 -3.375 -13.837 1.00 75.81 101 GLU A O 1
ATOM 840 N N . SER A 1 102 ? 13.159 -2.132 -12.701 1.00 82.19 102 SER A N 1
ATOM 841 C CA . SER A 1 102 ? 12.610 -2.453 -11.386 1.00 82.19 102 SER A CA 1
ATOM 842 C C . SER A 1 102 ? 12.625 -1.249 -10.443 1.00 82.19 102 SER A C 1
ATOM 844 O O . SER A 1 102 ? 13.661 -0.785 -9.962 1.00 82.19 102 SER A O 1
ATOM 846 N N . LYS A 1 103 ? 11.426 -0.738 -10.158 1.00 91.44 103 LYS A N 1
ATOM 847 C CA . LYS A 1 103 ? 11.182 0.270 -9.132 1.00 91.44 103 LYS A CA 1
ATOM 848 C C . LYS A 1 103 ? 10.119 -0.240 -8.173 1.00 91.44 103 LYS A C 1
ATOM 850 O O . LYS A 1 103 ? 9.050 -0.676 -8.599 1.00 91.44 10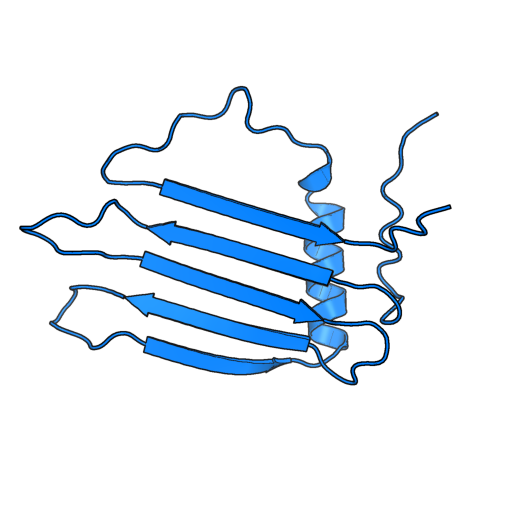3 LYS A O 1
ATOM 855 N N . GLN A 1 104 ? 10.408 -0.129 -6.884 1.00 94.56 104 GLN A N 1
ATOM 856 C CA . GLN A 1 104 ? 9.444 -0.369 -5.821 1.00 94.56 104 GLN A CA 1
ATOM 857 C C . GLN A 1 104 ? 9.302 0.888 -4.975 1.00 94.56 104 GLN A C 1
ATOM 859 O O . GLN A 1 104 ? 10.281 1.581 -4.702 1.00 94.56 104 GLN A O 1
ATOM 864 N N . GLU A 1 105 ? 8.070 1.189 -4.590 1.00 95.31 105 GLU A N 1
ATOM 865 C CA . GLU A 1 105 ? 7.751 2.273 -3.675 1.00 95.31 105 GLU A CA 1
ATOM 866 C C . GLU A 1 105 ? 6.773 1.753 -2.632 1.00 95.31 105 GLU A C 1
ATOM 868 O O . GLU A 1 105 ? 5.780 1.102 -2.965 1.00 95.31 105 GLU A O 1
ATOM 873 N N . ILE A 1 106 ? 7.033 2.089 -1.375 1.00 96.56 106 ILE A N 1
ATOM 874 C CA . ILE A 1 106 ? 6.080 1.916 -0.292 1.00 96.56 106 ILE A CA 1
ATOM 875 C C . ILE A 1 106 ? 5.904 3.260 0.402 1.00 96.56 106 ILE A C 1
ATOM 877 O O . ILE A 1 106 ? 6.867 3.969 0.683 1.00 96.56 106 ILE A O 1
ATOM 881 N N . GLU A 1 107 ? 4.657 3.633 0.640 1.00 96.62 107 GLU A N 1
ATOM 882 C CA . GLU A 1 107 ? 4.305 4.848 1.352 1.00 96.62 107 GLU A CA 1
ATOM 883 C C . GLU A 1 107 ? 3.298 4.490 2.432 1.00 96.62 107 GLU A C 1
ATOM 885 O O . GLU A 1 107 ? 2.233 3.952 2.136 1.00 96.62 107 GLU A O 1
ATOM 890 N N . ILE A 1 108 ? 3.631 4.793 3.683 1.00 93.94 108 ILE A N 1
ATOM 891 C CA . ILE A 1 108 ? 2.762 4.534 4.828 1.00 93.94 108 ILE A CA 1
ATOM 892 C C . ILE A 1 108 ? 2.601 5.840 5.597 1.00 93.94 108 ILE A C 1
ATOM 894 O O . ILE A 1 108 ? 3.579 6.519 5.912 1.00 93.94 108 ILE A O 1
ATOM 898 N N . ARG A 1 109 ? 1.354 6.210 5.888 1.00 89.94 109 ARG A N 1
ATOM 899 C CA . ARG A 1 109 ? 1.011 7.327 6.768 1.00 89.94 109 ARG A CA 1
ATOM 900 C C . ARG A 1 109 ? 0.031 6.830 7.813 1.00 89.94 109 ARG A C 1
ATOM 902 O O . ARG A 1 109 ? -0.984 6.219 7.491 1.00 89.94 109 ARG A O 1
ATOM 909 N N . CYS A 1 110 ? 0.344 7.118 9.063 1.00 81.12 110 CYS A N 1
ATOM 910 C CA . CYS A 1 110 ? -0.429 6.666 10.200 1.00 81.12 110 CYS A CA 1
ATOM 911 C C . CYS A 1 110 ? -0.409 7.719 11.307 1.00 81.12 110 CYS A C 1
ATOM 913 O O . CYS A 1 110 ? 0.642 8.284 11.623 1.00 81.12 110 CYS A O 1
ATOM 915 N N . GLY A 1 111 ? -1.566 7.935 11.928 1.00 69.81 111 GLY A N 1
ATOM 916 C CA . GLY A 1 111 ? -1.681 8.655 13.191 1.00 69.81 111 GLY A CA 1
ATOM 917 C C . GLY A 1 111 ? -2.206 10.086 13.097 1.00 69.81 111 GLY A C 1
ATOM 918 O O . GLY A 1 111 ? -2.344 10.690 12.037 1.00 69.81 111 GLY A O 1
ATOM 919 N N . ASN A 1 112 ? -2.491 10.639 14.276 1.00 58.69 112 ASN A N 1
ATOM 920 C CA . ASN A 1 112 ? -3.025 11.981 14.450 1.00 58.69 112 ASN A CA 1
ATOM 921 C C . ASN A 1 112 ? -1.879 12.993 14.524 1.00 58.69 112 ASN A C 1
ATOM 923 O O . ASN A 1 112 ? -1.300 13.195 15.593 1.00 58.69 112 ASN A O 1
ATOM 927 N N . LYS A 1 113 ? -1.592 13.721 13.438 1.00 42.50 113 LYS A N 1
ATOM 928 C CA . LYS A 1 113 ? -0.928 15.026 13.588 1.00 42.50 113 LYS A CA 1
ATOM 929 C C . LYS A 1 113 ? -1.902 15.970 14.300 1.00 42.50 113 LYS A C 1
ATOM 931 O O . LYS A 1 113 ? -2.578 16.770 13.658 1.00 42.50 113 LYS A O 1
ATOM 936 N N . LYS A 1 114 ? -1.958 15.927 15.636 1.00 37.19 114 LYS A N 1
ATOM 937 C CA . LYS A 1 114 ? -2.397 17.098 16.403 1.00 37.19 114 LYS A CA 1
ATOM 938 C C . LYS A 1 114 ? -1.343 18.177 16.172 1.00 37.19 114 LYS A C 1
ATOM 940 O O . LYS A 1 114 ? -0.306 18.194 16.827 1.00 37.19 114 LYS A O 1
ATOM 945 N N . ARG A 1 115 ? -1.581 19.027 15.169 1.00 31.62 115 ARG A N 1
ATOM 946 C CA . ARG A 1 115 ? -0.938 20.338 15.081 1.00 31.62 115 ARG A CA 1
ATOM 947 C C . ARG A 1 115 ? -1.352 21.095 16.345 1.00 31.62 115 ARG A C 1
ATOM 949 O O . ARG A 1 115 ? -2.531 21.412 16.481 1.00 31.62 115 ARG A O 1
ATOM 956 N N . TYR A 1 116 ? -0.416 21.279 17.271 1.00 33.91 116 TYR A N 1
ATOM 957 C CA . TYR A 1 116 ? -0.503 22.355 18.256 1.00 33.91 116 TYR A CA 1
ATOM 958 C C . TYR A 1 116 ? -0.067 23.660 17.593 1.00 33.91 116 TYR A C 1
ATOM 960 O O . TYR A 1 116 ? 0.832 23.591 16.720 1.00 33.91 116 TYR A O 1
#

pLDDT: mean 83.98, std 16.82, range [31.62, 98.69]

InterPro domains:
  IPR004023 Mago nashi protein [PF02792] (16-114)
  IPR004023 Mago nashi protein [PTHR12638] (13-114)
  IPR036605 Mago nashi superfamily [G3DSA:3.30.1560.10] (13-116)
  IPR036605 Mago nashi superfamily [SSF89817] (15-113)

Radius of gyration: 16.93 Å; chains: 1; bounding box: 39×34×52 Å

Organism: Pichia kudriavzevii (NCBI:txid4909)